Protein AF-A0A967F4G5-F1 (afdb_monomer_lite)

Sequence (50 aa):
MRRDELDTVLDWAAAEGWNPGLEDADAFYRADPDGFFIAEVDGAPAAAIS

Radius of gyration: 10.65 Å; chains: 1; bounding box: 24×24×22 Å

pLDDT: mean 95.66, std 2.51, range [83.88, 98.25]

Foldseek 3Di:
DDLVVVVVVVVVCVVVVHDDDPCNSVVVCVVPVPQKDFDDDPNHTDDMDD

Secondary structure (DSSP, 8-state):
--TTHHHHHHHHHHHTT----TTHHHHHHHH-TTS-EEEEETTEEEEEE-

Structure (mmCIF, N/CA/C/O backbone):
data_AF-A0A967F4G5-F1
#
_entry.id   AF-A0A967F4G5-F1
#
loop_
_atom_site.group_PDB
_atom_site.id
_atom_site.type_symbol
_atom_site.label_atom_id
_atom_site.label_alt_id
_atom_site.label_comp_id
_atom_site.label_asym_id
_atom_site.label_entity_id
_atom_site.label_seq_id
_atom_site.pdbx_PDB_ins_code
_atom_site.Cartn_x
_atom_site.Cartn_y
_atom_site.Cartn_z
_atom_site.occupancy
_atom_site.B_iso_or_equiv
_atom_site.auth_seq_id
_atom_site.auth_comp_id
_atom_site.auth_asym_id
_atom_site.auth_atom_id
_atom_site.pdbx_PDB_model_num
ATOM 1 N N . MET A 1 1 ? -2.621 -7.515 7.215 1.00 83.88 1 MET A N 1
ATOM 2 C CA . MET A 1 1 ? -3.204 -6.800 6.056 1.00 83.88 1 MET A CA 1
ATOM 3 C C . MET A 1 1 ? -3.291 -7.774 4.880 1.00 83.88 1 MET A C 1
ATOM 5 O O . MET A 1 1 ? -2.517 -8.725 4.840 1.00 83.88 1 MET A O 1
ATOM 9 N N . ARG A 1 2 ? -4.244 -7.614 3.961 1.00 89.00 2 ARG A N 1
ATOM 10 C CA . ARG A 1 2 ? -4.357 -8.418 2.733 1.00 89.00 2 ARG A CA 1
ATOM 11 C C . ARG A 1 2 ? -3.484 -7.823 1.623 1.00 89.00 2 ARG A C 1
ATOM 13 O O . ARG A 1 2 ? -3.226 -6.626 1.606 1.00 89.00 2 ARG A O 1
ATOM 20 N N . ARG A 1 3 ? -3.029 -8.645 0.676 1.00 92.81 3 ARG A N 1
ATOM 21 C CA . ARG A 1 3 ? -2.125 -8.193 -0.398 1.00 92.81 3 ARG A CA 1
ATOM 22 C C . ARG A 1 3 ? -2.709 -7.059 -1.250 1.00 92.81 3 ARG A C 1
ATOM 24 O O . ARG A 1 3 ? -1.963 -6.195 -1.698 1.00 92.81 3 ARG A O 1
ATOM 31 N N . ASP A 1 4 ? -4.011 -7.080 -1.507 1.00 91.62 4 ASP A N 1
ATOM 32 C CA . ASP A 1 4 ? -4.738 -6.059 -2.276 1.00 91.62 4 ASP A CA 1
ATOM 33 C C . ASP A 1 4 ? -4.816 -4.712 -1.541 1.00 91.62 4 ASP A C 1
ATOM 35 O O . ASP A 1 4 ? -4.846 -3.657 -2.166 1.00 91.62 4 ASP A O 1
ATOM 39 N N . GLU A 1 5 ? -4.777 -4.715 -0.208 1.00 92.56 5 GLU A N 1
ATOM 40 C CA . GLU A 1 5 ? -4.741 -3.480 0.586 1.00 92.56 5 GLU A CA 1
ATOM 41 C C . GLU A 1 5 ? -3.403 -2.740 0.427 1.00 92.56 5 GLU A C 1
ATOM 43 O O . GLU A 1 5 ? -3.352 -1.518 0.554 1.00 92.56 5 GLU A O 1
ATOM 48 N N . LEU A 1 6 ? -2.332 -3.457 0.067 1.00 95.12 6 LEU A N 1
ATOM 49 C CA . LEU A 1 6 ? -1.025 -2.863 -0.199 1.00 95.12 6 LEU A CA 1
ATOM 50 C C . LEU A 1 6 ? -1.016 -2.020 -1.483 1.00 95.12 6 LEU A C 1
ATOM 52 O O . LEU A 1 6 ? -0.267 -1.050 -1.552 1.00 95.12 6 LEU A O 1
ATOM 56 N N . ASP A 1 7 ? -1.884 -2.320 -2.458 1.00 95.25 7 ASP A N 1
ATOM 57 C CA . ASP A 1 7 ? -2.035 -1.487 -3.660 1.00 95.25 7 ASP A CA 1
ATOM 58 C C . ASP A 1 7 ? -2.511 -0.077 -3.287 1.00 95.25 7 ASP A C 1
ATOM 60 O O . ASP A 1 7 ? -1.979 0.911 -3.780 1.00 95.25 7 ASP A O 1
ATOM 64 N N . THR A 1 8 ? -3.436 0.027 -2.325 1.00 95.19 8 THR A N 1
ATOM 65 C CA . THR A 1 8 ? -3.919 1.325 -1.825 1.00 95.19 8 THR A CA 1
ATOM 66 C C . THR A 1 8 ? -2.802 2.121 -1.146 1.00 95.19 8 THR A C 1
ATOM 68 O O . THR A 1 8 ? -2.690 3.329 -1.347 1.00 95.19 8 THR A O 1
ATOM 71 N N . VAL A 1 9 ? -1.944 1.454 -0.367 1.00 96.31 9 VAL A N 1
ATOM 72 C CA . VAL A 1 9 ? -0.802 2.098 0.302 1.00 96.31 9 VAL A CA 1
ATOM 73 C C . VAL A 1 9 ? 0.215 2.619 -0.717 1.00 96.31 9 VAL A C 1
ATOM 75 O O . VAL A 1 9 ? 0.7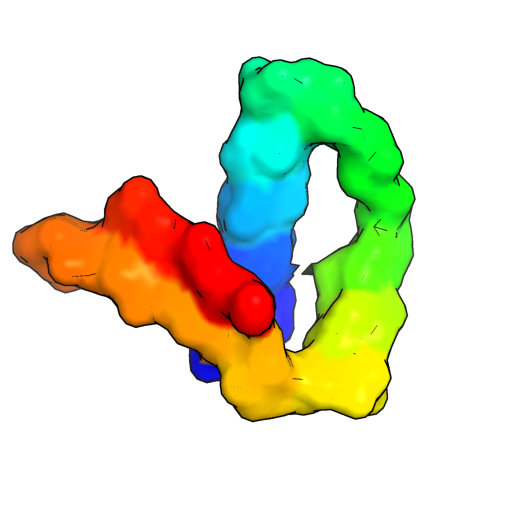31 3.726 -0.559 1.00 96.31 9 VAL A O 1
ATOM 78 N N . LEU A 1 10 ? 0.490 1.855 -1.778 1.00 96.69 10 LEU A N 1
ATOM 79 C CA . LEU A 1 10 ? 1.395 2.292 -2.843 1.00 96.69 10 LEU A CA 1
ATOM 80 C C . LEU A 1 10 ? 0.798 3.419 -3.690 1.00 96.69 10 LEU A C 1
ATOM 82 O O . LEU A 1 10 ? 1.528 4.337 -4.055 1.00 96.69 10 LEU A O 1
ATOM 86 N N . ASP A 1 11 ? -0.511 3.406 -3.943 1.00 97.12 11 ASP A N 1
ATOM 87 C CA . ASP A 1 11 ? -1.204 4.514 -4.605 1.00 97.12 11 ASP A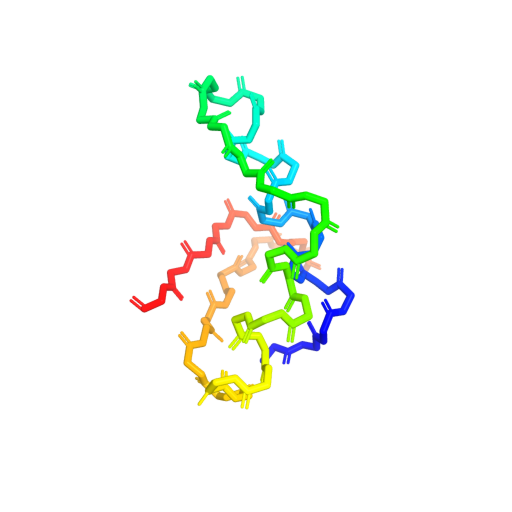 CA 1
ATOM 88 C C . ASP A 1 11 ? -1.103 5.809 -3.783 1.00 97.12 11 ASP A C 1
ATOM 90 O O . ASP A 1 11 ? -0.850 6.880 -4.343 1.00 97.12 11 ASP A O 1
ATOM 94 N N . TRP A 1 12 ? -1.239 5.730 -2.453 1.00 97.31 12 TRP A N 1
ATOM 95 C CA . TRP A 1 12 ? -1.007 6.876 -1.567 1.00 97.31 12 TRP A CA 1
ATOM 96 C C . TRP A 1 12 ? 0.437 7.368 -1.646 1.00 97.31 12 TRP A C 1
ATOM 98 O O . TRP A 1 12 ? 0.659 8.559 -1.853 1.00 97.31 12 TRP A O 1
ATOM 108 N N . ALA A 1 13 ? 1.417 6.465 -1.571 1.00 97.75 13 ALA A N 1
ATOM 109 C CA . ALA A 1 13 ? 2.826 6.828 -1.702 1.00 97.75 13 ALA A CA 1
ATOM 110 C C . ALA A 1 13 ? 3.115 7.508 -3.056 1.00 97.75 13 ALA A C 1
ATOM 112 O O . ALA A 1 13 ? 3.789 8.539 -3.107 1.00 97.75 13 ALA A O 1
ATOM 113 N N . ALA A 1 14 ? 2.564 6.984 -4.156 1.00 98.06 14 ALA A N 1
ATOM 114 C CA . ALA A 1 14 ? 2.674 7.595 -5.479 1.00 98.06 14 ALA A CA 1
ATOM 115 C C . ALA A 1 14 ? 2.048 8.999 -5.518 1.00 98.06 14 ALA A C 1
ATOM 117 O O . ALA A 1 14 ? 2.651 9.930 -6.054 1.00 98.06 14 ALA A O 1
ATOM 118 N N . ALA A 1 15 ? 0.865 9.178 -4.920 1.00 98.25 15 ALA A N 1
ATOM 119 C CA . ALA A 1 15 ? 0.200 10.477 -4.821 1.00 98.25 15 ALA A CA 1
ATOM 120 C C . ALA A 1 15 ? 1.003 11.493 -3.986 1.00 98.25 15 ALA A C 1
ATOM 122 O O . ALA A 1 15 ? 0.972 12.691 -4.273 1.00 98.25 15 ALA A O 1
ATOM 123 N N . GLU A 1 16 ? 1.764 11.022 -2.998 1.00 98.00 16 GLU A N 1
ATOM 124 C CA . GLU A 1 16 ? 2.714 11.819 -2.212 1.00 98.00 16 GLU A CA 1
ATOM 125 C C . GLU A 1 16 ? 4.033 12.114 -2.955 1.00 98.00 16 GLU A C 1
ATOM 127 O O . GLU A 1 16 ? 4.881 12.852 -2.451 1.00 98.00 16 GLU A O 1
ATOM 132 N N . GLY A 1 17 ? 4.214 11.577 -4.164 1.00 98.25 17 GLY A N 1
ATOM 133 C CA . GLY A 1 17 ? 5.384 11.812 -5.009 1.00 98.25 17 GLY A CA 1
ATOM 134 C C . GLY A 1 17 ? 6.514 10.797 -4.835 1.00 98.25 17 GLY A C 1
ATOM 135 O O . GLY A 1 17 ? 7.614 11.022 -5.346 1.00 98.25 17 GLY A O 1
ATOM 136 N N . TRP A 1 18 ? 6.270 9.683 -4.141 1.00 98.00 18 TRP A N 1
ATOM 137 C CA . TRP A 1 18 ? 7.187 8.545 -4.148 1.00 98.00 18 TRP A CA 1
ATOM 138 C C . TRP A 1 18 ? 7.132 7.835 -5.509 1.00 98.00 18 TRP A C 1
ATOM 140 O O . TRP A 1 18 ? 6.207 8.026 -6.295 1.00 98.00 18 TRP A O 1
ATOM 150 N N . ASN A 1 19 ? 8.131 6.996 -5.791 1.00 97.62 19 ASN A N 1
ATOM 151 C CA . ASN A 1 19 ? 8.224 6.226 -7.034 1.00 97.62 19 ASN A CA 1
ATOM 152 C C . ASN A 1 19 ? 8.078 4.714 -6.769 1.00 97.62 19 ASN A C 1
ATOM 154 O O . ASN A 1 19 ? 9.077 3.997 -6.879 1.00 97.62 19 ASN A O 1
ATOM 158 N N . PRO A 1 20 ? 6.886 4.230 -6.367 1.00 97.44 20 PRO A N 1
ATOM 159 C CA . PRO A 1 20 ? 6.651 2.803 -6.196 1.00 97.44 20 PRO A CA 1
ATOM 160 C C . PRO A 1 20 ? 6.732 2.073 -7.542 1.00 97.44 20 PRO A C 1
ATOM 162 O O . PRO A 1 20 ? 6.246 2.547 -8.572 1.00 97.44 20 PRO A O 1
ATOM 165 N N . GLY A 1 21 ? 7.375 0.913 -7.531 1.00 97.12 21 GLY A N 1
ATOM 166 C CA . GLY A 1 21 ? 7.466 0.008 -8.665 1.00 97.12 21 GLY A CA 1
ATOM 167 C C . GLY A 1 21 ? 6.161 -0.747 -8.922 1.00 97.12 21 GLY A C 1
ATOM 168 O O . GLY A 1 21 ? 5.370 -0.998 -8.017 1.00 97.12 21 GLY A O 1
ATOM 169 N N . LEU A 1 22 ? 5.964 -1.178 -10.172 1.00 94.38 22 LEU A N 1
ATOM 170 C CA . LEU A 1 22 ? 4.766 -1.921 -10.599 1.00 94.38 22 LEU A CA 1
ATOM 171 C C . LEU A 1 22 ? 4.569 -3.251 -9.854 1.00 94.38 22 LEU A C 1
ATOM 173 O O . LEU A 1 22 ? 3.447 -3.731 -9.747 1.00 94.38 22 LEU A O 1
ATOM 177 N N . GLU A 1 23 ? 5.656 -3.854 -9.369 1.00 96.12 23 GLU A N 1
ATOM 178 C CA . GLU A 1 23 ? 5.648 -5.150 -8.678 1.00 96.12 23 GLU A CA 1
ATOM 179 C C . GLU A 1 23 ? 5.954 -5.022 -7.178 1.00 96.12 23 GLU A C 1
ATOM 181 O O . GLU A 1 23 ? 6.102 -6.037 -6.493 1.00 96.12 23 GLU A O 1
ATOM 186 N N . ASP A 1 24 ? 6.051 -3.795 -6.654 1.00 97.06 24 ASP A N 1
ATOM 187 C CA . ASP A 1 24 ? 6.476 -3.554 -5.273 1.00 97.06 24 ASP A CA 1
ATOM 188 C C . ASP A 1 24 ? 5.525 -4.209 -4.275 1.00 97.06 24 ASP A C 1
ATOM 190 O O . ASP A 1 24 ? 5.979 -4.831 -3.319 1.00 97.06 24 ASP A O 1
ATOM 194 N N . ALA A 1 25 ? 4.215 -4.178 -4.527 1.00 95.75 25 ALA A N 1
ATOM 195 C CA . ALA A 1 25 ? 3.265 -4.790 -3.607 1.00 95.75 25 ALA A CA 1
ATOM 196 C C . ALA A 1 25 ? 3.442 -6.318 -3.521 1.00 95.75 25 ALA A C 1
ATOM 198 O O . ALA A 1 25 ? 3.453 -6.886 -2.429 1.00 95.75 25 ALA A O 1
ATOM 199 N N . ASP A 1 26 ? 3.665 -6.996 -4.650 1.00 96.44 26 ASP A N 1
ATOM 200 C CA . ASP A 1 26 ? 3.942 -8.437 -4.652 1.00 96.44 26 ASP A CA 1
ATOM 201 C C . ASP A 1 26 ? 5.319 -8.761 -4.065 1.00 96.44 26 ASP A C 1
ATOM 203 O O . ASP A 1 26 ? 5.506 -9.807 -3.438 1.00 96.44 26 ASP A O 1
ATOM 207 N N . ALA A 1 27 ? 6.315 -7.903 -4.277 1.00 97.06 27 ALA A N 1
ATOM 208 C CA . ALA A 1 27 ? 7.638 -8.063 -3.688 1.00 97.06 27 ALA A CA 1
ATOM 209 C C . ALA A 1 27 ? 7.596 -7.919 -2.157 1.00 97.06 27 ALA A C 1
ATOM 211 O O . ALA A 1 27 ? 8.059 -8.818 -1.455 1.00 97.06 27 ALA A O 1
ATOM 212 N N . PHE A 1 28 ? 6.998 -6.843 -1.646 1.00 96.38 28 PHE A N 1
ATOM 213 C CA . PHE A 1 28 ? 6.897 -6.553 -0.217 1.00 96.38 28 PHE A CA 1
ATOM 214 C C . PHE A 1 28 ? 6.039 -7.584 0.516 1.00 96.38 28 PHE A C 1
ATOM 216 O O . PHE A 1 28 ? 6.484 -8.132 1.521 1.00 96.38 28 PHE A O 1
ATOM 223 N N . TYR A 1 29 ? 4.870 -7.940 -0.028 1.00 96.00 29 TYR A N 1
ATOM 224 C CA . TYR A 1 29 ? 3.994 -8.934 0.596 1.00 96.00 29 TYR A CA 1
ATOM 225 C C . TYR A 1 29 ? 4.633 -10.330 0.661 1.00 96.00 29 TYR A C 1
ATOM 227 O O . TYR A 1 29 ? 4.441 -11.058 1.629 1.00 96.00 29 TYR A O 1
ATOM 235 N N . ARG A 1 30 ? 5.421 -10.729 -0.351 1.00 97.25 30 ARG A N 1
ATOM 236 C CA . ARG A 1 30 ? 6.167 -12.003 -0.311 1.00 97.25 30 ARG A CA 1
ATOM 237 C C . ARG A 1 30 ? 7.347 -11.974 0.655 1.00 97.25 30 ARG A C 1
ATOM 239 O O . ARG A 1 30 ? 7.716 -13.031 1.159 1.00 97.25 30 ARG A O 1
ATOM 246 N N . ALA A 1 31 ? 7.967 -10.811 0.846 1.00 97.44 31 ALA A N 1
ATOM 247 C CA . ALA A 1 31 ? 9.082 -10.654 1.769 1.00 97.44 31 ALA A CA 1
ATOM 248 C C . ALA A 1 31 ? 8.613 -10.761 3.225 1.00 97.44 31 ALA A C 1
ATOM 250 O O . ALA A 1 31 ? 9.255 -11.454 4.012 1.00 97.44 31 ALA A O 1
ATOM 251 N N . ASP A 1 32 ? 7.486 -10.123 3.550 1.00 97.44 32 ASP A N 1
ATOM 252 C CA . ASP A 1 32 ? 6.860 -10.202 4.867 1.00 97.44 32 ASP A CA 1
ATOM 253 C C . ASP A 1 32 ? 5.326 -10.041 4.775 1.00 97.44 32 ASP A C 1
ATOM 255 O O . ASP A 1 32 ? 4.821 -8.917 4.700 1.00 97.44 32 ASP A O 1
ATOM 259 N N . PRO A 1 33 ? 4.560 -11.151 4.790 1.00 95.44 33 PRO A N 1
ATOM 260 C CA . PRO A 1 33 ? 3.096 -11.106 4.735 1.00 95.44 33 PRO A CA 1
ATOM 261 C C . PRO A 1 33 ? 2.437 -10.403 5.933 1.00 95.44 33 PRO A C 1
ATOM 263 O O . PRO A 1 33 ? 1.290 -9.964 5.819 1.00 95.44 33 PRO A O 1
ATOM 266 N N . ASP A 1 34 ? 3.147 -10.298 7.061 1.00 95.56 34 ASP A N 1
ATOM 267 C CA . ASP A 1 34 ? 2.659 -9.706 8.311 1.00 95.56 34 ASP A CA 1
ATOM 268 C C . ASP A 1 34 ? 3.336 -8.358 8.629 1.00 95.56 34 ASP A C 1
ATOM 270 O O . ASP A 1 34 ? 2.998 -7.712 9.621 1.00 95.56 34 ASP A O 1
ATOM 274 N N . GLY A 1 35 ? 4.250 -7.899 7.770 1.00 95.56 35 GLY A N 1
ATOM 275 C CA . GLY A 1 35 ? 5.102 -6.725 7.985 1.00 95.56 35 GLY A CA 1
ATOM 276 C C . GLY A 1 35 ? 4.442 -5.379 7.711 1.00 95.56 35 GLY A C 1
ATOM 277 O O . GLY A 1 35 ? 5.142 -4.385 7.573 1.00 95.56 35 GLY A O 1
ATOM 278 N N . PHE A 1 36 ? 3.117 -5.337 7.569 1.00 95.44 36 PHE A N 1
ATOM 279 C CA . PHE A 1 36 ? 2.364 -4.112 7.323 1.00 95.44 36 PHE A CA 1
ATOM 280 C C . PHE A 1 36 ? 1.082 -4.080 8.150 1.00 95.44 36 PHE A C 1
ATOM 282 O O . PHE A 1 36 ? 0.281 -5.025 8.168 1.00 95.44 36 PHE A O 1
ATOM 289 N N . PHE A 1 37 ? 0.848 -2.930 8.767 1.00 95.69 37 PHE A N 1
ATOM 290 C CA . PHE A 1 37 ? -0.317 -2.627 9.581 1.00 95.69 37 PHE A CA 1
ATOM 291 C C . PHE A 1 37 ? -1.107 -1.485 8.948 1.00 95.69 37 PHE A C 1
ATOM 293 O O . PHE A 1 37 ? -0.525 -0.511 8.477 1.00 95.69 37 PHE A O 1
ATOM 300 N N . ILE A 1 38 ? -2.436 -1.588 8.984 1.00 94.75 38 ILE A N 1
ATOM 301 C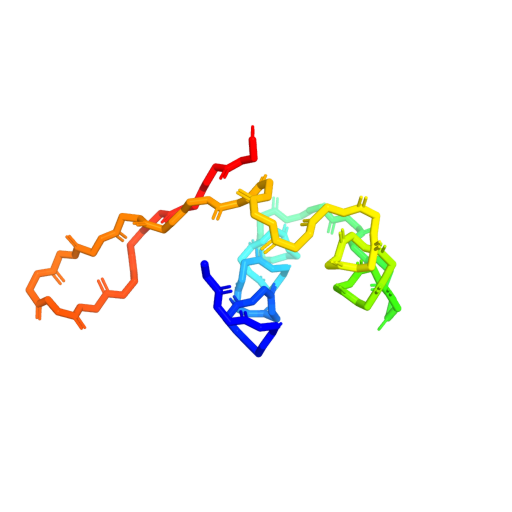 CA . ILE A 1 38 ? -3.355 -0.526 8.567 1.00 94.75 38 ILE A CA 1
ATOM 302 C C . ILE A 1 38 ? -4.084 0.008 9.795 1.00 94.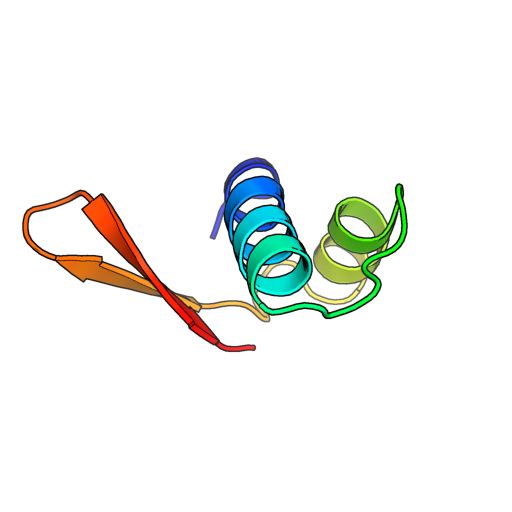75 38 ILE A C 1
ATOM 304 O O . ILE A 1 38 ? -4.556 -0.758 10.636 1.00 94.75 38 ILE A O 1
ATOM 308 N N . ALA A 1 39 ? -4.185 1.331 9.879 1.00 96.19 39 ALA A N 1
ATOM 309 C CA . ALA A 1 39 ? -5.094 2.010 10.782 1.00 96.19 39 ALA A CA 1
ATOM 310 C C . ALA A 1 39 ? -6.389 2.346 10.039 1.00 96.19 39 ALA A C 1
ATOM 312 O O . ALA A 1 39 ? -6.358 2.910 8.941 1.00 96.19 39 ALA A O 1
ATOM 313 N N . GLU A 1 40 ? -7.520 2.040 10.666 1.00 96.50 40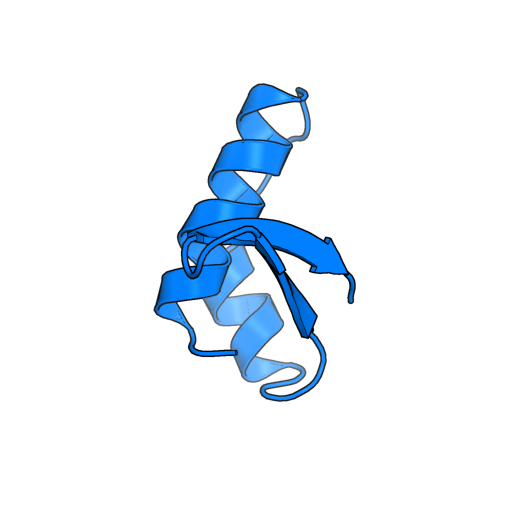 GLU A N 1
ATOM 314 C CA . GLU A 1 40 ? -8.847 2.365 10.152 1.00 96.50 40 GLU A CA 1
ATOM 315 C C .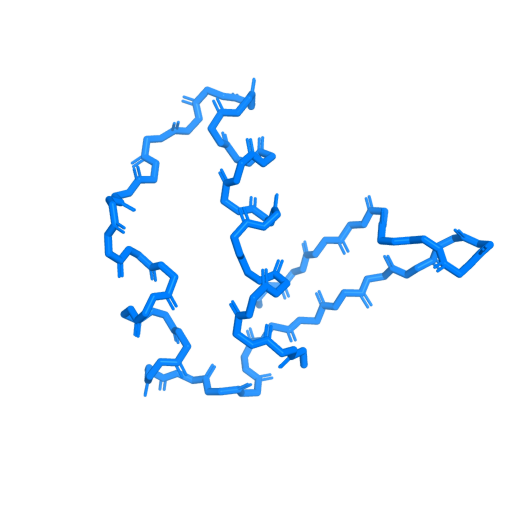 GLU A 1 40 ? -9.499 3.475 10.981 1.00 96.50 40 GLU A C 1
ATOM 317 O O . GLU A 1 40 ? -9.386 3.505 12.209 1.00 96.50 40 GLU A O 1
ATOM 322 N N . VAL A 1 41 ? -10.222 4.368 10.307 1.00 97.75 41 VAL A N 1
ATOM 323 C CA . VAL A 1 41 ? -11.107 5.366 10.917 1.00 97.75 41 VAL A CA 1
ATOM 324 C C . VAL A 1 41 ? -12.497 5.141 10.340 1.00 97.75 41 VAL A C 1
ATOM 326 O O . VAL A 1 41 ? -12.665 5.108 9.125 1.00 97.75 41 VAL A O 1
ATOM 329 N N . ASP A 1 42 ? -13.482 4.916 11.210 1.00 97.19 42 ASP A N 1
ATOM 330 C CA . ASP A 1 42 ? -14.866 4.605 10.822 1.00 97.19 42 ASP A CA 1
ATOM 331 C C . ASP A 1 42 ? -14.994 3.422 9.832 1.00 97.19 42 ASP A C 1
ATOM 333 O O . ASP A 1 42 ? -15.889 3.385 8.989 1.00 97.19 42 ASP A O 1
ATOM 337 N N . GLY A 1 43 ? -14.094 2.435 9.941 1.00 94.50 43 GLY A N 1
ATOM 338 C CA . GLY A 1 43 ? -14.064 1.239 9.087 1.00 94.50 43 GLY A CA 1
ATOM 339 C C . GLY A 1 43 ? -13.457 1.458 7.698 1.00 94.50 43 GLY A C 1
ATOM 340 O O . GLY A 1 43 ? -13.580 0.586 6.840 1.00 94.50 43 GLY A O 1
ATOM 341 N N . ALA A 1 44 ? -12.821 2.608 7.459 1.00 93.62 44 ALA A N 1
ATOM 342 C CA . ALA A 1 44 ? -12.083 2.899 6.236 1.00 93.62 44 ALA A CA 1
ATOM 343 C C . ALA A 1 44 ? -10.571 3.010 6.517 1.00 93.62 44 ALA A C 1
ATOM 345 O O . ALA A 1 44 ? -10.192 3.621 7.521 1.00 93.62 44 ALA A O 1
ATOM 346 N N . PRO A 1 45 ? -9.696 2.485 5.639 1.00 94.38 45 PRO A N 1
ATOM 347 C CA . PRO A 1 45 ? -8.251 2.680 5.747 1.00 94.38 45 PRO A CA 1
ATOM 348 C C . PRO A 1 45 ? -7.877 4.167 5.751 1.00 94.38 45 PRO A C 1
ATOM 350 O O . PRO A 1 45 ? -8.303 4.919 4.875 1.00 94.38 45 PRO A O 1
ATOM 353 N N . ALA A 1 46 ? -7.068 4.582 6.725 1.00 95.62 46 ALA A N 1
ATOM 354 C CA . ALA A 1 46 ? -6.656 5.977 6.907 1.00 95.62 46 ALA A CA 1
ATOM 355 C C . ALA A 1 46 ? -5.134 6.165 6.966 1.00 95.62 46 ALA A C 1
ATOM 357 O O . ALA A 1 46 ? -4.637 7.246 6.658 1.00 95.62 46 ALA A O 1
ATOM 358 N N . ALA A 1 47 ? -4.393 5.136 7.379 1.00 96.12 47 ALA A N 1
ATOM 359 C CA . ALA A 1 47 ? -2.934 5.141 7.392 1.00 96.12 47 ALA A CA 1
ATOM 360 C C . ALA A 1 47 ? -2.396 3.710 7.320 1.00 96.12 47 ALA A C 1
ATOM 362 O O . ALA A 1 47 ? -3.097 2.761 7.675 1.00 96.12 47 ALA A O 1
ATOM 363 N N . ALA A 1 48 ? -1.137 3.568 6.916 1.00 96.12 48 ALA A N 1
ATOM 364 C CA . ALA A 1 48 ? -0.415 2.306 6.968 1.00 96.12 48 ALA A CA 1
ATOM 365 C C . ALA A 1 48 ? 1.020 2.517 7.458 1.00 96.12 48 ALA A C 1
ATOM 367 O O . ALA A 1 48 ? 1.592 3.594 7.288 1.00 96.12 48 ALA A O 1
ATOM 368 N N . ILE A 1 49 ? 1.590 1.486 8.072 1.00 96.06 49 ILE A N 1
ATOM 369 C CA . ILE A 1 49 ? 2.989 1.451 8.497 1.00 96.06 49 ILE A CA 1
ATOM 370 C C . ILE A 1 49 ? 3.548 0.045 8.294 1.00 96.06 49 ILE A C 1
ATOM 372 O O . ILE A 1 49 ? 2.811 -0.932 8.437 1.00 96.06 49 ILE A O 1
ATOM 376 N N . SER A 1 50 ? 4.834 -0.035 7.954 1.00 91.75 50 SER A N 1
ATOM 377 C CA . SER A 1 50 ? 5.615 -1.272 7.929 1.00 91.75 50 SER A CA 1
ATOM 378 C C . SER A 1 50 ? 6.519 -1.335 9.151 1.00 91.75 50 SER A C 1
ATOM 380 O O . SER A 1 50 ? 7.196 -0.310 9.406 1.00 91.75 50 SER A O 1
#